Protein AF-A0A7J9H117-F1 (afdb_monomer_lite)

Radius of gyration: 13.43 Å; chains: 1; bounding box: 31×26×36 Å

pLDDT: mean 74.38, std 14.6, range [34.47, 92.31]

Organism: NCBI:txid34285

Secondary structure (DSSP, 8-state):
--SHHHHHHHHHHHTT-S-HHHHHHHH--SSHHHHHHHHHHHHHTT-HHHHHHHHHT-SS--HHHHHHHHHHHHHTT-HHHHHHHHHHTTTT--HHHHHHHH-

Sequence (103 aa):
MVAGTTLDFVIRACSRINDVELIFNTLVEANLVSYNLKIKGYAACGRVKDSKRLFEKMSQRTIVSTNTMIYVYFKNKEIGKALKLFEETRGERNPVTWNSMIS

InterPro domains:
  IPR002885 Pentatricopeptide repeat [PF01535] (33-61)
  IPR002885 Pentatricopeptide repeat [PF01535] (64-88)
  IPR002885 Pentatricopeptide repeat [PS51375] (31-65)
  IPR002885 Pentatricopeptide repeat [TIGR00756] (33-61)
  IPR002885 Pentatricopeptide repeat [TIGR00756] (65-88)
  IPR011990 Tetratricopeptide-like helical domain superfamily [G3DSA:1.25.40.10] (4-103)
  IPR046960 Pentatricopeptide repeat-containing protein At4g14850-like, plant [PTHR47926] (5-103)

Structure (mmCIF, N/CA/C/O backbone):
data_AF-A0A7J9H117-F1
#
_entry.id   AF-A0A7J9H117-F1
#
loop_
_atom_site.group_PDB
_atom_site.id
_atom_site.type_symbol
_atom_site.label_atom_id
_atom_site.label_alt_id
_atom_site.label_comp_id
_atom_site.label_asym_id
_atom_site.label_entity_id
_atom_site.label_seq_id
_atom_site.pdbx_PDB_ins_code
_atom_site.Cartn_x
_atom_site.Cartn_y
_atom_site.Cartn_z
_atom_site.occupancy
_atom_site.B_iso_or_equiv
_atom_site.auth_seq_id
_atom_site.auth_comp_id
_atom_site.auth_asym_id
_atom_site.auth_atom_id
_atom_site.pdbx_PDB_model_num
ATOM 1 N N . MET A 1 1 ? 17.890 14.783 -12.804 1.00 34.47 1 MET A N 1
ATOM 2 C CA . MET A 1 1 ? 16.748 14.569 -13.723 1.00 34.47 1 MET A CA 1
ATOM 3 C C . MET A 1 1 ? 16.765 13.144 -14.314 1.00 34.47 1 MET A C 1
ATOM 5 O O . MET A 1 1 ? 16.620 12.984 -15.512 1.00 34.47 1 MET A O 1
ATOM 9 N N . VAL A 1 2 ? 16.938 12.095 -13.491 1.00 35.16 2 VAL A N 1
ATOM 10 C CA . VAL A 1 2 ? 17.080 10.690 -13.968 1.00 35.16 2 VAL A CA 1
ATOM 11 C C . VAL A 1 2 ? 16.220 9.659 -13.216 1.00 35.16 2 VAL A C 1
ATOM 13 O O . VAL A 1 2 ? 16.194 8.500 -13.596 1.00 35.16 2 VAL A O 1
ATOM 16 N N . ALA A 1 3 ? 15.447 10.061 -12.199 1.00 36.03 3 ALA A N 1
ATOM 17 C CA . ALA A 1 3 ? 14.490 9.164 -11.529 1.00 36.03 3 ALA A CA 1
ATOM 18 C C . ALA A 1 3 ? 13.072 9.217 -12.140 1.00 36.03 3 ALA A C 1
ATOM 20 O O . ALA A 1 3 ? 12.279 8.297 -11.957 1.00 36.03 3 ALA A O 1
ATOM 21 N N . GLY A 1 4 ? 12.747 10.299 -12.860 1.00 39.91 4 GLY A N 1
ATOM 22 C CA . GLY A 1 4 ? 11.402 10.546 -13.393 1.00 39.91 4 GLY A CA 1
ATOM 23 C C . GLY A 1 4 ? 11.064 9.732 -14.644 1.00 39.91 4 GLY A C 1
ATOM 24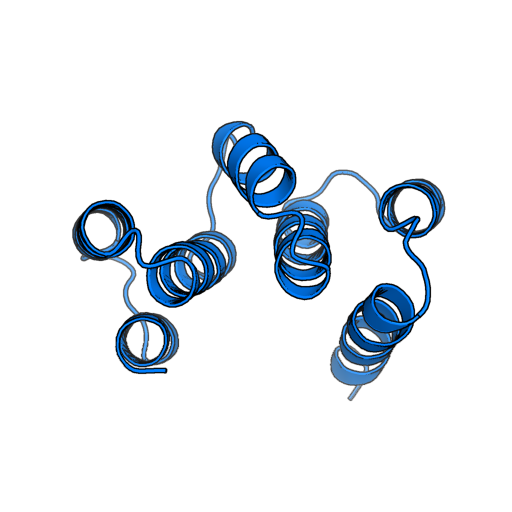 O O . GLY A 1 4 ? 9.929 9.298 -14.790 1.00 39.91 4 GLY A O 1
ATOM 25 N N . THR A 1 5 ? 12.039 9.468 -15.517 1.00 48.97 5 THR A N 1
ATOM 26 C CA . THR A 1 5 ? 11.811 8.773 -16.795 1.00 48.97 5 THR A CA 1
ATOM 27 C C . THR A 1 5 ? 11.625 7.270 -16.624 1.00 48.97 5 THR A C 1
ATOM 29 O O . THR A 1 5 ? 10.734 6.702 -17.243 1.00 48.97 5 THR A O 1
ATOM 32 N N . THR A 1 6 ? 12.390 6.614 -15.750 1.00 52.47 6 THR A N 1
ATOM 33 C CA . THR A 1 6 ? 12.270 5.162 -15.536 1.00 52.47 6 THR A CA 1
ATOM 34 C C . THR A 1 6 ? 10.969 4.798 -14.818 1.00 52.47 6 THR A C 1
ATOM 36 O O . THR A 1 6 ? 10.333 3.805 -15.159 1.00 52.47 6 THR A O 1
ATOM 39 N N . LEU A 1 7 ? 10.536 5.617 -13.851 1.00 54.06 7 LEU A N 1
ATOM 40 C CA . LEU A 1 7 ? 9.296 5.388 -13.106 1.00 54.06 7 LEU A CA 1
ATOM 41 C C . LEU A 1 7 ? 8.052 5.638 -13.977 1.00 54.06 7 LEU A C 1
ATOM 43 O O . LEU A 1 7 ? 7.133 4.821 -13.959 1.00 54.06 7 LEU A O 1
ATOM 47 N N . ASP A 1 8 ? 8.037 6.724 -14.760 1.00 54.28 8 ASP A N 1
ATOM 48 C CA . ASP A 1 8 ? 6.940 7.025 -15.691 1.00 54.28 8 ASP A CA 1
ATOM 49 C C . ASP A 1 8 ? 6.864 5.988 -16.819 1.00 54.28 8 ASP A C 1
ATOM 51 O O . ASP A 1 8 ? 5.787 5.477 -17.121 1.00 54.28 8 ASP A O 1
ATOM 55 N N . PHE A 1 9 ? 8.013 5.571 -17.365 1.00 52.53 9 PHE A N 1
ATOM 56 C CA . PHE A 1 9 ? 8.072 4.517 -18.377 1.00 52.53 9 PHE A CA 1
ATOM 57 C C . PHE A 1 9 ? 7.513 3.185 -17.862 1.00 52.53 9 PHE A C 1
ATOM 59 O O . PHE A 1 9 ? 6.722 2.558 -18.561 1.00 52.53 9 PHE A O 1
ATOM 66 N N . VAL A 1 10 ? 7.844 2.769 -16.632 1.00 57.50 10 VAL A N 1
ATOM 67 C CA . VAL A 1 10 ? 7.305 1.530 -16.038 1.00 57.50 10 VAL A CA 1
ATOM 68 C C . VAL A 1 10 ? 5.796 1.630 -15.803 1.00 57.50 10 VAL A C 1
ATOM 70 O O . VAL A 1 10 ? 5.076 0.694 -16.140 1.00 57.50 10 VAL A O 1
ATOM 73 N N . ILE A 1 11 ? 5.284 2.754 -15.290 1.00 56.09 11 ILE A N 1
ATOM 74 C CA . ILE A 1 11 ? 3.838 2.951 -15.059 1.00 56.09 11 ILE A CA 1
ATOM 75 C C . ILE A 1 11 ? 3.065 2.984 -16.391 1.00 56.09 11 ILE A C 1
ATOM 77 O O . ILE A 1 11 ? 1.996 2.380 -16.525 1.00 56.09 11 ILE A O 1
ATOM 81 N N . ARG A 1 12 ? 3.632 3.634 -17.409 1.00 56.28 12 ARG A N 1
ATOM 82 C CA . ARG A 1 12 ? 3.059 3.734 -18.756 1.00 56.28 12 ARG A CA 1
ATOM 83 C C . ARG A 1 12 ? 3.126 2.405 -19.514 1.00 56.28 12 ARG A C 1
ATOM 85 O O . ARG A 1 12 ? 2.188 2.070 -20.234 1.00 56.28 12 ARG A O 1
ATOM 92 N N . ALA A 1 13 ? 4.182 1.617 -19.309 1.00 53.22 13 ALA A N 1
ATOM 93 C CA . ALA A 1 13 ? 4.296 0.249 -19.808 1.00 53.22 13 ALA A CA 1
ATOM 94 C C . ALA A 1 13 ? 3.312 -0.700 -19.103 1.00 53.22 13 ALA A C 1
ATOM 96 O O . ALA A 1 13 ? 2.672 -1.495 -19.780 1.00 53.22 13 ALA A O 1
ATOM 97 N N . CYS A 1 14 ? 3.097 -0.562 -17.788 1.00 56.12 14 CYS A N 1
ATOM 98 C CA . CYS A 1 14 ? 2.090 -1.322 -17.032 1.00 56.12 14 CYS A CA 1
ATOM 99 C C . CYS A 1 14 ? 0.660 -1.082 -17.554 1.00 56.12 14 CYS A C 1
ATOM 101 O O . CYS A 1 14 ? -0.147 -2.000 -17.586 1.00 56.12 14 CYS A O 1
ATOM 103 N N . SER A 1 15 ? 0.357 0.122 -18.054 1.00 56.50 15 SER A N 1
ATOM 104 C CA . SER A 1 15 ? -0.940 0.410 -18.698 1.00 56.50 15 SER A CA 1
ATOM 105 C C . SER A 1 15 ? -1.119 -0.272 -20.067 1.00 56.50 15 SER A C 1
ATOM 107 O O . SER A 1 15 ? -2.231 -0.323 -20.583 1.00 56.50 15 SER A O 1
ATOM 109 N N . ARG A 1 16 ? -0.038 -0.780 -20.678 1.00 51.69 16 ARG A N 1
ATOM 110 C CA . ARG A 1 16 ? -0.042 -1.483 -21.976 1.00 51.69 16 ARG A CA 1
ATOM 111 C C . ARG A 1 16 ? 0.255 -2.981 -21.870 1.00 51.69 16 ARG A C 1
ATOM 113 O O . ARG A 1 16 ? -0.062 -3.712 -22.803 1.00 51.69 16 ARG A O 1
ATOM 120 N N . ILE A 1 17 ? 0.880 -3.431 -20.785 1.00 51.22 17 ILE A N 1
ATOM 121 C CA . ILE A 1 17 ? 1.419 -4.783 -20.630 1.00 51.22 17 ILE A CA 1
ATOM 122 C C . ILE A 1 17 ? 0.811 -5.387 -19.360 1.00 51.22 17 ILE A C 1
ATOM 124 O O . ILE A 1 17 ? 1.163 -5.000 -18.250 1.00 51.22 17 ILE A O 1
ATOM 128 N N . ASN A 1 18 ? -0.082 -6.367 -19.530 1.00 55.22 18 ASN A N 1
ATOM 129 C CA . ASN A 1 18 ? -0.665 -7.154 -18.430 1.00 55.22 18 ASN A CA 1
ATOM 130 C C . ASN A 1 18 ? 0.385 -7.959 -17.631 1.00 55.22 18 ASN A C 1
ATOM 132 O O . ASN A 1 18 ? 0.089 -8.463 -16.547 1.00 55.22 18 ASN A O 1
ATOM 136 N N . ASP A 1 19 ? 1.614 -8.049 -18.141 1.00 62.97 19 ASP A N 1
ATOM 137 C CA . ASP A 1 19 ? 2.731 -8.800 -17.568 1.00 62.97 19 ASP A CA 1
ATOM 138 C C . ASP A 1 19 ? 3.685 -7.923 -16.753 1.00 62.97 19 ASP A C 1
ATOM 140 O O . ASP A 1 19 ? 4.888 -7.796 -16.988 1.00 62.97 19 ASP A O 1
ATOM 144 N N . VAL A 1 20 ? 3.101 -7.316 -15.727 1.00 63.34 20 VAL A N 1
ATOM 145 C CA . VAL A 1 20 ? 3.796 -6.598 -14.660 1.00 63.34 20 VAL A CA 1
ATOM 146 C C . VAL A 1 20 ? 4.929 -7.458 -14.062 1.00 63.34 20 VAL A C 1
ATOM 148 O O . VAL A 1 20 ? 6.006 -6.952 -13.755 1.00 63.34 20 VAL A O 1
ATOM 151 N N . GLU A 1 21 ? 4.733 -8.777 -13.974 1.00 66.00 21 GLU A N 1
ATOM 152 C CA . GLU A 1 21 ? 5.722 -9.737 -13.464 1.00 66.00 21 GLU A CA 1
ATOM 153 C C . GLU A 1 21 ? 6.963 -9.868 -14.353 1.00 66.00 21 GLU A C 1
ATOM 155 O O . GLU A 1 21 ? 8.072 -9.925 -13.824 1.00 66.00 21 GLU A O 1
ATOM 160 N N . LEU A 1 22 ? 6.809 -9.841 -15.681 1.00 62.41 22 LEU A N 1
ATOM 161 C CA . LEU A 1 22 ? 7.931 -9.947 -16.615 1.00 62.41 22 LEU A CA 1
ATOM 162 C C . LEU A 1 22 ? 8.871 -8.745 -16.475 1.00 62.41 22 LEU A C 1
ATOM 164 O O . LEU A 1 22 ? 10.068 -8.924 -16.262 1.00 62.41 22 LEU A O 1
ATOM 168 N N . ILE A 1 23 ? 8.308 -7.530 -16.486 1.00 60.66 23 ILE A N 1
ATOM 169 C CA . ILE A 1 23 ? 9.046 -6.268 -16.305 1.00 60.66 23 ILE A CA 1
ATOM 170 C C . ILE A 1 23 ? 9.815 -6.296 -14.979 1.00 60.66 23 ILE A C 1
ATOM 172 O O . ILE A 1 23 ? 10.988 -5.919 -14.909 1.00 60.66 23 ILE A O 1
ATOM 176 N N . PHE A 1 24 ? 9.168 -6.782 -13.920 1.00 64.56 24 PHE A N 1
ATOM 177 C CA . PHE A 1 24 ? 9.749 -6.819 -12.587 1.00 64.56 24 PHE A CA 1
ATOM 178 C C . PHE A 1 24 ? 10.793 -7.904 -12.361 1.00 64.56 24 PHE A C 1
ATOM 180 O O . PHE A 1 24 ? 11.668 -7.698 -11.521 1.00 64.56 24 PHE A O 1
ATOM 187 N N . ASN A 1 25 ? 10.714 -9.021 -13.080 1.00 61.66 25 ASN A N 1
ATOM 188 C CA . ASN A 1 25 ? 11.712 -10.084 -13.020 1.00 61.66 25 ASN A CA 1
ATOM 189 C C . ASN A 1 25 ? 12.973 -9.728 -13.817 1.00 61.66 25 ASN A C 1
ATOM 191 O O . ASN A 1 25 ? 14.053 -10.196 -13.474 1.00 61.66 25 ASN A O 1
ATOM 195 N N . THR A 1 26 ? 12.858 -8.873 -14.838 1.00 57.25 26 THR A N 1
ATOM 196 C CA . THR A 1 26 ? 14.004 -8.446 -15.655 1.00 57.25 26 THR A CA 1
ATOM 197 C C . THR A 1 26 ? 14.741 -7.215 -15.131 1.00 57.25 26 THR A C 1
ATOM 199 O O . THR A 1 26 ? 15.922 -7.066 -15.423 1.00 57.25 26 THR A O 1
ATOM 202 N N . LEU A 1 27 ? 14.074 -6.306 -14.405 1.00 54.00 27 LEU A N 1
ATOM 203 C CA . LEU A 1 27 ? 14.610 -4.952 -14.177 1.00 54.00 27 LEU A CA 1
ATOM 204 C C . LEU A 1 27 ? 14.924 -4.594 -12.723 1.00 54.00 27 LEU A C 1
ATOM 206 O O . LEU A 1 27 ? 15.505 -3.532 -12.499 1.00 54.00 27 LEU A O 1
ATOM 210 N N . VAL A 1 28 ? 14.512 -5.389 -11.727 1.00 58.28 28 VAL A N 1
ATOM 211 C CA . VAL A 1 28 ? 14.559 -4.910 -10.339 1.00 58.28 28 VAL A CA 1
ATOM 212 C C . VAL A 1 28 ? 15.005 -5.974 -9.338 1.00 58.28 28 VAL A C 1
ATOM 214 O O . VAL A 1 28 ? 14.256 -6.894 -9.010 1.00 58.28 28 VAL A O 1
ATOM 217 N N . GLU A 1 29 ? 16.207 -5.789 -8.789 1.00 58.50 29 GLU A N 1
ATOM 218 C CA . GLU A 1 29 ? 16.676 -6.508 -7.601 1.00 58.50 29 GLU A CA 1
ATOM 219 C C . GLU A 1 29 ? 15.728 -6.285 -6.415 1.00 58.50 29 GLU A C 1
ATOM 221 O O . GLU A 1 29 ? 15.138 -5.212 -6.265 1.00 58.50 29 GLU A O 1
ATOM 226 N N . ALA A 1 30 ? 15.576 -7.296 -5.555 1.00 61.72 30 ALA A N 1
ATOM 227 C CA . ALA A 1 30 ? 14.637 -7.284 -4.434 1.00 61.72 30 ALA A CA 1
ATOM 228 C C . ALA A 1 30 ? 15.073 -6.323 -3.306 1.00 61.72 30 ALA A C 1
ATOM 230 O O . ALA A 1 30 ? 15.546 -6.739 -2.255 1.00 61.72 30 ALA A O 1
ATOM 231 N N . ASN A 1 31 ? 14.882 -5.022 -3.516 1.00 67.25 31 ASN A N 1
ATOM 232 C CA . ASN A 1 31 ? 15.130 -3.957 -2.543 1.00 67.25 31 ASN A CA 1
ATOM 233 C C . ASN A 1 31 ? 13.841 -3.173 -2.217 1.00 67.25 31 ASN A C 1
ATOM 235 O O . ASN A 1 31 ? 12.815 -3.331 -2.882 1.00 67.25 31 ASN A O 1
ATOM 239 N N . LEU A 1 32 ? 13.864 -2.297 -1.206 1.00 67.56 32 LEU A N 1
ATOM 240 C CA . LEU A 1 32 ? 12.689 -1.503 -0.799 1.00 67.56 32 LEU A CA 1
ATOM 241 C C . LEU A 1 32 ? 12.097 -0.651 -1.936 1.00 67.56 32 LEU A C 1
ATOM 243 O O . LEU A 1 32 ? 10.885 -0.436 -1.989 1.00 67.56 32 LEU A O 1
ATOM 247 N N . VAL A 1 33 ? 12.933 -0.187 -2.867 1.00 69.56 33 VAL A N 1
ATOM 248 C CA . VAL A 1 33 ? 12.500 0.574 -4.048 1.00 69.56 33 VAL A CA 1
ATOM 249 C C . VAL A 1 33 ? 11.699 -0.323 -4.999 1.00 69.56 33 VAL A C 1
ATOM 251 O O . VAL A 1 33 ? 10.639 0.084 -5.476 1.00 69.56 33 VAL A O 1
ATOM 254 N N . SER A 1 34 ? 12.129 -1.573 -5.191 1.00 73.00 34 SER A N 1
ATOM 255 C CA . SER A 1 34 ? 11.450 -2.578 -6.015 1.00 73.00 34 SER A CA 1
ATOM 256 C C . SER A 1 34 ? 10.046 -2.903 -5.521 1.00 73.00 34 SER A C 1
ATOM 258 O O . SER A 1 34 ? 9.114 -2.942 -6.320 1.00 73.00 34 SER A O 1
ATOM 260 N N . TYR A 1 35 ? 9.866 -3.064 -4.208 1.00 77.25 35 TYR A N 1
ATOM 261 C CA . TYR A 1 35 ? 8.561 -3.331 -3.613 1.00 77.25 35 TYR A CA 1
ATOM 262 C C . TYR A 1 35 ? 7.599 -2.167 -3.871 1.00 77.25 35 TYR A C 1
ATOM 264 O O . TYR A 1 35 ? 6.466 -2.390 -4.294 1.00 77.25 35 TYR A O 1
ATOM 272 N N . ASN A 1 36 ? 8.068 -0.925 -3.726 1.00 76.12 36 ASN A N 1
ATOM 273 C CA . ASN A 1 36 ? 7.251 0.266 -3.978 1.00 76.12 36 ASN A CA 1
ATOM 274 C C . ASN A 1 36 ? 6.831 0.378 -5.446 1.00 76.12 36 ASN A C 1
ATOM 276 O O . ASN A 1 36 ? 5.676 0.691 -5.733 1.00 76.12 36 ASN A O 1
ATOM 280 N N . LEU A 1 37 ? 7.751 0.106 -6.375 1.00 75.69 37 LEU A N 1
ATOM 281 C CA . LEU A 1 37 ? 7.455 0.060 -7.807 1.00 75.69 37 LEU A CA 1
ATOM 282 C C . LEU A 1 37 ? 6.436 -1.038 -8.132 1.00 75.69 37 LEU A C 1
ATOM 284 O O . LEU A 1 37 ? 5.467 -0.774 -8.840 1.00 75.69 37 LEU A O 1
ATOM 288 N N . LYS A 1 38 ? 6.611 -2.239 -7.571 1.00 77.31 38 LYS A N 1
ATOM 289 C CA . LYS A 1 38 ? 5.708 -3.379 -7.771 1.00 77.31 38 LYS A CA 1
ATOM 290 C C . LYS A 1 38 ? 4.297 -3.112 -7.263 1.00 77.31 38 LYS A C 1
ATOM 292 O O . LYS A 1 38 ? 3.337 -3.341 -7.993 1.00 77.31 38 LYS A O 1
ATOM 297 N N . ILE A 1 39 ? 4.165 -2.563 -6.057 1.00 81.88 39 ILE A N 1
ATOM 298 C CA . ILE A 1 39 ? 2.877 -2.152 -5.479 1.00 81.88 39 ILE A CA 1
ATOM 299 C C . ILE A 1 39 ? 2.187 -1.135 -6.397 1.00 81.88 39 ILE A C 1
ATOM 301 O O . ILE A 1 39 ? 1.033 -1.333 -6.771 1.00 81.88 39 ILE A O 1
ATOM 305 N N . LYS A 1 40 ? 2.901 -0.085 -6.830 1.00 76.94 40 LYS A N 1
ATOM 306 C CA . LYS A 1 40 ? 2.357 0.929 -7.750 1.00 76.94 40 LYS A CA 1
ATOM 307 C C . LYS A 1 40 ? 1.945 0.341 -9.100 1.00 76.94 40 LYS A C 1
ATOM 309 O O . LYS A 1 40 ? 0.875 0.676 -9.596 1.00 76.94 40 LYS A O 1
ATOM 314 N N . GLY A 1 41 ? 2.762 -0.543 -9.673 1.00 77.12 41 GLY A N 1
ATOM 315 C CA . GLY A 1 41 ? 2.470 -1.214 -10.941 1.00 77.12 41 GLY A CA 1
ATOM 316 C C . GLY A 1 41 ? 1.218 -2.087 -10.858 1.00 77.12 41 GLY A C 1
ATOM 317 O O . GLY A 1 41 ? 0.311 -1.943 -11.675 1.00 77.12 41 GLY A O 1
ATOM 318 N N . TYR A 1 42 ? 1.111 -2.929 -9.824 1.00 80.50 42 TYR A N 1
ATOM 319 C CA . TYR A 1 42 ? -0.084 -3.747 -9.600 1.00 80.50 42 TYR A CA 1
ATOM 320 C C . TYR A 1 42 ? -1.331 -2.900 -9.345 1.00 80.50 42 TYR A C 1
ATOM 322 O O . TYR A 1 42 ? -2.391 -3.200 -9.892 1.00 80.50 42 TYR A O 1
ATOM 330 N N . ALA A 1 43 ? -1.211 -1.827 -8.563 1.00 77.69 43 ALA A N 1
ATOM 331 C CA . ALA A 1 43 ? -2.296 -0.882 -8.330 1.00 77.69 43 ALA A CA 1
ATOM 332 C C . ALA A 1 43 ? -2.788 -0.223 -9.628 1.00 77.69 43 ALA A C 1
ATOM 334 O O . ALA A 1 43 ? -3.992 -0.196 -9.875 1.00 77.69 43 ALA A O 1
ATOM 335 N N . ALA A 1 44 ? -1.868 0.256 -10.473 1.00 74.69 44 ALA A N 1
ATOM 336 C CA . ALA A 1 44 ? -2.191 0.889 -11.751 1.00 74.69 44 ALA A CA 1
ATOM 337 C C . ALA A 1 44 ? -2.881 -0.075 -12.732 1.00 74.69 44 ALA A C 1
ATOM 339 O O . ALA A 1 44 ? -3.753 0.342 -13.486 1.00 74.69 44 ALA A O 1
ATOM 340 N N . CYS A 1 45 ? -2.551 -1.369 -12.677 1.00 76.19 45 CYS A N 1
ATOM 341 C CA . CYS A 1 45 ? -3.183 -2.407 -13.500 1.00 76.19 45 CYS A CA 1
ATOM 342 C C . CYS A 1 45 ? -4.497 -2.952 -12.912 1.00 76.19 45 CYS A C 1
ATOM 344 O O . CYS A 1 45 ? -5.005 -3.966 -13.384 1.00 76.19 45 CYS A O 1
ATOM 346 N N . GLY A 1 46 ? -5.013 -2.378 -11.819 1.00 77.12 46 GLY A N 1
ATOM 347 C CA . GLY A 1 46 ? -6.197 -2.900 -11.125 1.00 77.12 46 GLY A CA 1
ATOM 348 C C . GLY A 1 46 ? -5.971 -4.229 -10.386 1.00 77.12 46 GLY A C 1
ATOM 349 O O . GLY A 1 46 ? -6.898 -4.764 -9.774 1.00 77.12 46 GLY A O 1
ATOM 350 N N . ARG A 1 47 ? -4.735 -4.751 -10.351 1.00 81.62 47 ARG A N 1
ATOM 351 C CA . ARG A 1 47 ? -4.319 -5.962 -9.615 1.00 81.62 47 ARG A CA 1
ATOM 352 C C . ARG A 1 47 ? -4.147 -5.670 -8.120 1.00 81.62 47 ARG A C 1
ATOM 354 O O . ARG A 1 47 ? -3.119 -5.937 -7.499 1.00 81.62 47 ARG A O 1
ATOM 361 N N . VAL A 1 48 ? -5.195 -5.136 -7.499 1.00 84.38 48 VAL A N 1
ATOM 362 C CA . VAL A 1 48 ? -5.172 -4.655 -6.110 1.00 84.38 48 VAL A CA 1
ATOM 363 C C . VAL A 1 48 ? -4.857 -5.771 -5.104 1.00 84.38 48 VAL A C 1
ATOM 365 O O . VAL A 1 48 ? -4.182 -5.529 -4.104 1.00 84.38 48 VAL A O 1
ATOM 368 N N . LYS A 1 49 ? -5.275 -7.015 -5.370 1.00 87.69 49 LYS A N 1
ATOM 369 C CA . LYS A 1 49 ? -4.932 -8.173 -4.522 1.00 87.69 49 LYS A CA 1
ATOM 370 C C . LYS A 1 49 ? -3.423 -8.437 -4.485 1.00 87.69 49 LYS A C 1
ATOM 372 O O . LYS A 1 49 ? -2.879 -8.686 -3.411 1.00 87.69 49 LYS A O 1
ATOM 377 N N . ASP A 1 50 ? -2.747 -8.334 -5.627 1.00 85.19 50 ASP A N 1
ATOM 378 C CA . ASP A 1 50 ? -1.300 -8.549 -5.716 1.00 85.19 50 ASP A CA 1
ATOM 379 C C . ASP A 1 50 ? -0.525 -7.417 -5.038 1.00 85.19 50 ASP A C 1
ATOM 381 O O . ASP A 1 50 ? 0.425 -7.682 -4.301 1.00 85.19 50 ASP A O 1
ATOM 385 N N . SER A 1 51 ? -0.999 -6.175 -5.192 1.00 85.31 51 SER A N 1
ATOM 386 C CA . SER A 1 51 ? -0.484 -5.010 -4.463 1.00 85.31 51 SER A CA 1
ATOM 387 C C . SER A 1 51 ? -0.534 -5.220 -2.943 1.00 85.31 51 SER A C 1
ATOM 389 O O . SER A 1 51 ? 0.462 -5.001 -2.255 1.00 85.31 51 SER A O 1
ATOM 391 N N . LYS A 1 52 ? -1.668 -5.700 -2.410 1.00 89.81 52 LYS A N 1
ATOM 392 C CA . LYS A 1 52 ? -1.833 -5.980 -0.971 1.00 89.81 52 LYS A CA 1
ATOM 393 C C . LYS A 1 52 ? -0.909 -7.085 -0.487 1.00 89.81 52 LYS A C 1
ATOM 395 O O . LYS A 1 52 ? -0.181 -6.883 0.478 1.00 89.81 52 LYS A O 1
ATOM 400 N N . ARG A 1 53 ? -0.897 -8.221 -1.193 1.00 89.19 53 ARG A N 1
ATOM 401 C CA . ARG A 1 53 ? -0.037 -9.361 -0.851 1.00 89.19 53 ARG A CA 1
ATOM 402 C C . ARG A 1 53 ? 1.425 -8.940 -0.785 1.00 89.19 53 ARG A C 1
ATOM 404 O O . ARG A 1 53 ? 2.170 -9.413 0.066 1.00 89.19 53 ARG A O 1
ATOM 411 N N . LEU A 1 54 ? 1.850 -8.070 -1.697 1.00 86.12 54 LEU A N 1
ATOM 412 C CA . LEU A 1 54 ? 3.224 -7.607 -1.720 1.00 86.12 54 LEU A CA 1
ATOM 413 C C . LEU A 1 54 ? 3.532 -6.642 -0.568 1.00 86.12 54 LEU A C 1
ATOM 415 O O . LEU A 1 54 ? 4.580 -6.776 0.054 1.00 86.12 54 LEU A O 1
ATOM 419 N N . PHE A 1 55 ? 2.611 -5.736 -0.241 1.00 87.88 55 PHE A N 1
ATOM 420 C CA . PHE A 1 55 ? 2.735 -4.847 0.916 1.00 87.88 55 PHE A CA 1
ATOM 421 C C . PHE A 1 55 ? 2.772 -5.601 2.255 1.00 87.88 55 PHE A C 1
ATOM 423 O O . PHE A 1 55 ? 3.533 -5.246 3.153 1.00 87.88 55 PHE A O 1
ATOM 430 N N . GLU A 1 56 ? 1.993 -6.675 2.389 1.00 88.06 56 GLU A N 1
ATOM 431 C CA . GLU A 1 56 ? 1.999 -7.537 3.578 1.00 88.06 56 GLU A CA 1
ATOM 432 C C . GLU A 1 56 ? 3.315 -8.308 3.739 1.00 88.06 56 GLU A C 1
ATOM 434 O O . GLU A 1 56 ? 3.752 -8.532 4.864 1.00 88.06 56 GLU A O 1
ATOM 439 N N . LYS A 1 57 ? 3.978 -8.661 2.630 1.00 86.00 57 LYS A N 1
ATOM 440 C CA . LYS A 1 57 ? 5.290 -9.330 2.629 1.00 86.00 57 LYS A CA 1
ATOM 441 C C . LYS A 1 57 ? 6.466 -8.404 2.962 1.00 86.00 57 LYS A C 1
ATOM 443 O O . LYS A 1 57 ? 7.564 -8.904 3.198 1.00 86.00 57 LYS A O 1
ATOM 448 N N . MET A 1 58 ? 6.280 -7.082 2.962 1.00 82.00 58 MET A N 1
ATOM 449 C CA . MET A 1 58 ? 7.350 -6.145 3.312 1.00 82.00 58 MET A CA 1
ATOM 450 C C . MET A 1 58 ? 7.641 -6.213 4.814 1.00 82.00 58 MET A C 1
ATOM 452 O O . MET A 1 58 ? 6.815 -5.798 5.625 1.00 82.00 58 MET A O 1
ATOM 456 N N . SER A 1 59 ? 8.835 -6.689 5.177 1.00 80.19 59 SER A N 1
ATOM 457 C CA . SER A 1 59 ? 9.331 -6.676 6.562 1.00 80.19 59 SER A CA 1
ATOM 458 C C . SER A 1 59 ? 9.597 -5.257 7.069 1.00 80.19 59 SER A C 1
ATOM 460 O O . SER A 1 59 ? 9.371 -4.963 8.238 1.00 80.19 59 SER A O 1
ATOM 462 N N . GLN A 1 60 ? 10.036 -4.367 6.177 1.00 78.75 60 GLN A N 1
ATOM 463 C CA . GLN A 1 60 ? 10.184 -2.938 6.430 1.00 78.75 60 GLN A CA 1
ATOM 464 C C . GLN A 1 60 ? 9.314 -2.160 5.450 1.00 78.75 60 GLN A C 1
ATOM 466 O O . GLN A 1 60 ? 9.510 -2.225 4.235 1.00 78.75 60 GLN A O 1
ATOM 471 N N . ARG A 1 61 ? 8.344 -1.420 5.982 1.00 84.94 61 ARG A N 1
ATOM 472 C CA . ARG A 1 61 ? 7.474 -0.540 5.200 1.00 84.94 61 ARG A CA 1
ATOM 473 C C . ARG A 1 61 ? 8.058 0.862 5.217 1.00 84.94 61 ARG A C 1
ATOM 475 O O . ARG A 1 61 ? 8.473 1.350 6.258 1.00 84.94 61 ARG A O 1
ATOM 482 N N . THR A 1 62 ? 8.079 1.508 4.060 1.00 83.31 62 THR A N 1
ATOM 483 C CA . THR A 1 62 ? 8.444 2.925 3.953 1.00 83.31 62 THR A CA 1
ATOM 484 C C . THR A 1 62 ? 7.184 3.780 3.908 1.00 83.31 62 THR A C 1
ATOM 486 O O . THR A 1 62 ? 6.138 3.318 3.439 1.00 83.31 62 THR A O 1
ATOM 489 N N . ILE A 1 63 ? 7.289 5.061 4.265 1.00 83.31 63 ILE A N 1
ATOM 490 C CA . ILE A 1 63 ? 6.172 6.006 4.123 1.00 83.31 63 ILE A CA 1
ATOM 491 C C . ILE A 1 63 ? 5.622 6.057 2.685 1.00 83.31 63 ILE A C 1
ATOM 493 O O . ILE A 1 63 ? 4.421 6.194 2.471 1.00 83.31 63 ILE A O 1
ATOM 497 N N . VAL A 1 64 ? 6.478 5.856 1.675 1.00 81.81 64 VAL A N 1
ATOM 498 C CA . VAL A 1 64 ? 6.071 5.798 0.261 1.00 81.81 64 VAL A CA 1
ATOM 499 C C . VAL A 1 64 ? 5.213 4.561 -0.027 1.00 81.81 64 VAL A C 1
ATOM 501 O O . VAL A 1 64 ? 4.196 4.673 -0.717 1.00 81.81 64 VAL A O 1
ATOM 504 N N . SER A 1 65 ? 5.601 3.392 0.500 1.00 83.31 65 SER A N 1
ATOM 505 C CA . SER A 1 65 ? 4.830 2.146 0.374 1.00 83.31 65 SER A CA 1
ATOM 506 C C . SER A 1 65 ? 3.452 2.280 1.026 1.00 83.31 65 SER A C 1
ATOM 508 O O . SER A 1 65 ? 2.437 1.923 0.426 1.00 83.31 65 SER A O 1
ATOM 510 N N . THR A 1 66 ? 3.409 2.899 2.207 1.00 89.06 66 THR A N 1
ATOM 511 C CA . THR A 1 66 ? 2.182 3.113 2.968 1.00 89.06 66 THR A CA 1
ATOM 512 C C . THR A 1 66 ? 1.255 4.099 2.272 1.00 89.06 66 THR A C 1
ATOM 514 O O . THR A 1 66 ? 0.094 3.770 2.050 1.00 89.06 66 THR A O 1
ATOM 517 N N . ASN A 1 67 ? 1.757 5.259 1.840 1.00 88.00 67 ASN A N 1
ATOM 518 C CA . ASN A 1 67 ? 0.959 6.255 1.117 1.00 88.00 67 ASN A CA 1
ATOM 519 C C . ASN A 1 67 ? 0.331 5.658 -0.149 1.00 88.00 67 ASN A C 1
ATOM 521 O O . ASN A 1 67 ? -0.850 5.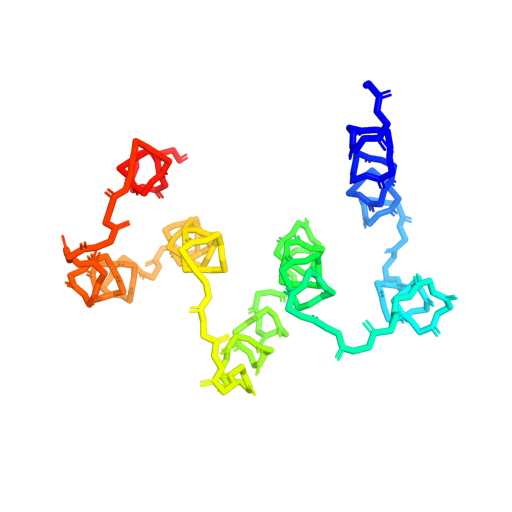861 -0.425 1.00 88.00 67 ASN A O 1
ATOM 525 N N . THR A 1 68 ? 1.103 4.848 -0.881 1.00 85.50 68 THR A N 1
ATOM 526 C CA . THR A 1 68 ? 0.597 4.135 -2.060 1.00 85.50 68 THR A CA 1
ATOM 527 C C . THR A 1 68 ? -0.563 3.210 -1.687 1.00 85.50 68 THR A C 1
ATOM 529 O O . THR A 1 68 ? -1.591 3.213 -2.359 1.00 85.50 68 THR A O 1
ATOM 532 N N . MET A 1 69 ? -0.440 2.443 -0.603 1.00 89.19 69 MET A N 1
ATOM 533 C CA . MET A 1 69 ? -1.506 1.541 -0.167 1.00 89.19 69 MET A CA 1
ATOM 534 C C . MET A 1 69 ? -2.729 2.260 0.402 1.00 89.19 69 MET A C 1
ATOM 536 O O . MET A 1 69 ? -3.840 1.788 0.175 1.00 89.19 69 MET A O 1
ATOM 540 N N . ILE A 1 70 ? -2.558 3.400 1.079 1.00 89.12 70 ILE A N 1
ATOM 541 C CA . ILE A 1 70 ? -3.671 4.259 1.514 1.00 89.12 70 ILE A CA 1
ATOM 542 C C . ILE A 1 70 ? -4.507 4.664 0.295 1.00 89.12 70 ILE A C 1
ATOM 544 O O . ILE A 1 70 ? -5.712 4.417 0.279 1.00 89.12 70 ILE A O 1
ATOM 548 N N . TYR A 1 71 ? -3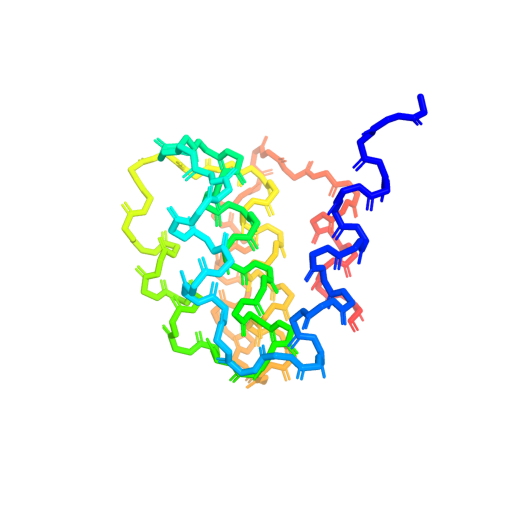.855 5.179 -0.752 1.00 85.88 71 TYR A N 1
ATOM 549 C CA . TYR A 1 71 ? -4.515 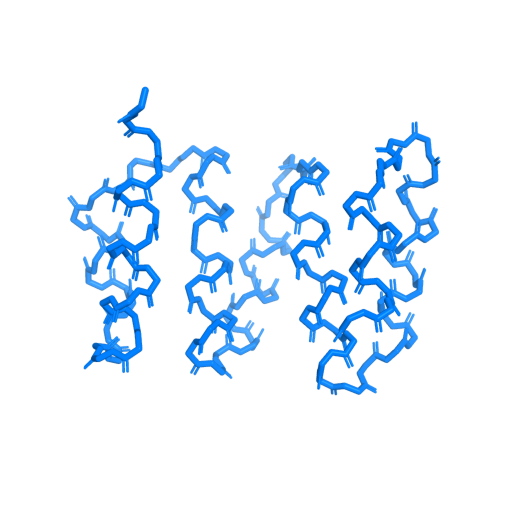5.551 -2.004 1.00 85.88 71 TYR A CA 1
ATOM 550 C C . TYR A 1 71 ? -5.232 4.360 -2.658 1.00 85.88 71 TYR A C 1
ATOM 552 O O . TYR A 1 71 ? -6.390 4.467 -3.058 1.00 85.88 71 TYR A O 1
ATOM 560 N N . VAL A 1 72 ? -4.579 3.194 -2.726 1.00 86.75 72 VAL A N 1
ATOM 561 C CA . VAL A 1 72 ? -5.183 1.974 -3.289 1.00 86.75 72 VAL A CA 1
ATOM 562 C C . VAL A 1 72 ? -6.437 1.566 -2.522 1.00 86.75 72 VAL A C 1
ATOM 564 O O . VAL A 1 72 ? -7.464 1.292 -3.139 1.00 86.75 72 VAL A O 1
ATOM 567 N N . TYR A 1 73 ? -6.382 1.536 -1.188 1.00 90.19 73 TYR A N 1
ATOM 568 C CA . TYR A 1 73 ? -7.545 1.215 -0.362 1.00 90.19 73 TYR A CA 1
ATOM 569 C C . TYR A 1 73 ? -8.666 2.243 -0.534 1.00 90.19 73 TYR A C 1
ATOM 571 O O . TYR A 1 73 ? -9.829 1.853 -0.642 1.00 90.19 73 TYR A O 1
ATOM 579 N N . PHE A 1 74 ? -8.326 3.530 -0.616 1.00 87.06 74 PHE A N 1
ATOM 580 C CA . PHE A 1 74 ? -9.287 4.606 -0.833 1.00 87.06 74 PHE A CA 1
ATOM 581 C C . PHE A 1 74 ? -10.008 4.461 -2.183 1.00 87.06 74 PHE A C 1
ATOM 583 O O . PHE A 1 74 ? -11.237 4.379 -2.223 1.00 87.06 74 PHE A O 1
ATOM 590 N N . LYS A 1 75 ? -9.256 4.302 -3.282 1.00 84.75 75 LYS A N 1
ATOM 591 C CA . LYS A 1 75 ? -9.812 4.093 -4.631 1.00 84.75 75 LYS A CA 1
ATOM 592 C C . LYS A 1 75 ? -10.662 2.830 -4.749 1.00 84.75 75 LYS A C 1
ATOM 594 O O . LYS A 1 75 ? -11.663 2.838 -5.461 1.00 84.75 75 LYS A O 1
ATOM 599 N N . ASN A 1 76 ? -10.321 1.776 -4.009 1.00 86.44 76 ASN A N 1
ATOM 600 C CA . ASN A 1 76 ? -11.106 0.541 -3.961 1.00 86.44 76 ASN A CA 1
ATOM 601 C C . ASN A 1 76 ? -12.292 0.573 -2.985 1.00 86.44 76 ASN A C 1
ATOM 603 O O . ASN A 1 76 ? -12.899 -0.470 -2.741 1.00 86.44 76 ASN A O 1
ATOM 607 N N . LYS A 1 77 ? -12.648 1.743 -2.434 1.00 88.62 77 LYS A N 1
ATOM 608 C CA . LYS A 1 77 ? -13.742 1.918 -1.460 1.00 88.62 77 LYS A CA 1
ATOM 609 C C . LYS A 1 77 ? -13.539 1.136 -0.151 1.00 88.62 77 LYS A C 1
ATOM 611 O O . LYS A 1 77 ? -14.467 0.977 0.635 1.00 88.62 77 LYS A O 1
ATOM 616 N N . GLU A 1 78 ? -12.315 0.699 0.138 1.00 89.94 78 GLU A N 1
ATOM 617 C CA . GLU A 1 78 ? -11.918 0.046 1.392 1.00 89.94 78 GLU A CA 1
ATOM 618 C C . GLU A 1 78 ? -11.467 1.092 2.427 1.00 89.94 78 GLU A C 1
ATOM 620 O O . GLU A 1 78 ? -10.381 1.009 3.006 1.00 89.94 78 GLU A O 1
ATOM 625 N N . ILE A 1 79 ? -12.319 2.092 2.673 1.00 89.25 79 ILE A N 1
ATOM 626 C CA . ILE A 1 79 ? -11.983 3.300 3.445 1.00 89.25 79 ILE A CA 1
ATOM 627 C C . ILE A 1 79 ? -11.510 2.975 4.868 1.00 89.25 79 ILE A C 1
ATOM 629 O O . ILE A 1 79 ? -10.556 3.575 5.354 1.00 89.25 79 ILE A O 1
ATOM 633 N N . GLY A 1 80 ? -12.108 1.972 5.521 1.00 92.31 80 GLY A N 1
ATOM 634 C CA . GLY A 1 80 ? -11.688 1.554 6.864 1.00 92.31 80 GLY A CA 1
ATOM 635 C C . GLY A 1 80 ? -10.233 1.072 6.922 1.00 92.31 80 GLY A C 1
ATOM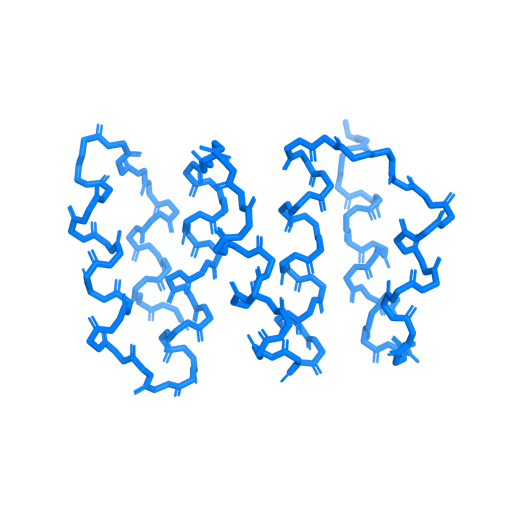 636 O O . GLY A 1 80 ? -9.534 1.334 7.898 1.00 92.31 80 GLY A O 1
ATOM 637 N N . LYS A 1 81 ? -9.739 0.423 5.859 1.00 91.19 81 LYS A N 1
ATOM 638 C CA . LYS A 1 81 ? -8.335 -0.010 5.776 1.00 91.19 81 LYS A CA 1
ATOM 639 C C . LYS A 1 81 ? -7.403 1.154 5.459 1.00 91.19 81 LYS A C 1
ATOM 641 O O . LYS A 1 81 ? -6.325 1.218 6.042 1.00 91.19 81 LYS A O 1
ATOM 646 N N . ALA A 1 82 ? -7.828 2.076 4.593 1.00 89.56 82 ALA A N 1
ATOM 647 C CA . ALA A 1 82 ? -7.094 3.316 4.336 1.00 89.56 82 ALA A CA 1
ATOM 648 C C . ALA A 1 82 ? -6.907 4.125 5.629 1.00 89.56 82 ALA A C 1
ATOM 650 O O . ALA A 1 82 ? -5.779 4.473 5.968 1.00 89.56 82 ALA A O 1
ATOM 651 N N . LEU A 1 83 ? -7.982 4.328 6.399 1.00 90.31 83 LEU A N 1
ATOM 652 C CA . LEU A 1 83 ? -7.945 5.040 7.680 1.00 90.31 83 LEU A CA 1
ATOM 653 C C . LEU A 1 83 ? -7.064 4.340 8.712 1.00 90.31 83 LEU A C 1
ATOM 655 O O . LEU A 1 83 ? -6.255 4.993 9.363 1.00 90.31 83 LEU A O 1
ATOM 659 N N . LYS A 1 84 ? -7.171 3.013 8.838 1.00 92.12 84 LYS A N 1
ATOM 660 C CA . LYS A 1 84 ? -6.315 2.250 9.751 1.00 92.12 84 LYS A CA 1
ATOM 661 C C . LYS A 1 84 ? -4.833 2.466 9.433 1.00 92.12 84 LYS A C 1
ATOM 663 O O . LYS A 1 84 ? -4.055 2.782 10.325 1.00 92.12 84 LYS A O 1
ATOM 668 N N . LEU A 1 85 ? -4.459 2.360 8.159 1.00 89.25 85 LEU A N 1
ATOM 669 C CA . LEU A 1 85 ? -3.073 2.526 7.718 1.00 89.25 85 LEU A CA 1
ATOM 670 C C . LEU A 1 85 ? -2.587 3.984 7.843 1.00 89.25 85 LEU A C 1
ATOM 672 O O . LEU A 1 85 ? -1.416 4.246 8.125 1.00 89.25 85 LEU A O 1
ATOM 676 N N . PHE A 1 86 ? -3.497 4.942 7.671 1.00 87.00 86 PHE A N 1
ATOM 677 C CA . PHE A 1 86 ? -3.247 6.357 7.914 1.00 87.00 86 PHE A CA 1
ATOM 678 C C . PHE A 1 86 ? -2.981 6.642 9.402 1.00 87.00 86 PHE A C 1
ATOM 680 O O . PHE A 1 86 ? -2.062 7.393 9.736 1.00 87.00 86 PHE A O 1
ATOM 687 N N . GLU A 1 87 ? -3.735 6.026 10.315 1.00 88.31 87 GLU A N 1
ATOM 688 C CA . GLU A 1 87 ? -3.525 6.133 11.767 1.00 88.31 87 GLU A CA 1
ATOM 689 C C . GLU A 1 87 ? -2.242 5.445 12.237 1.00 88.31 87 GLU A C 1
ATOM 691 O O . GLU A 1 87 ? -1.480 6.042 12.996 1.00 88.31 87 GLU A O 1
ATOM 696 N N . GLU A 1 88 ? -1.924 4.263 11.706 1.00 88.00 88 GLU A N 1
ATOM 697 C CA . GLU A 1 88 ? -0.667 3.556 11.998 1.00 88.00 88 GLU A CA 1
ATOM 698 C C . GLU A 1 88 ? 0.585 4.364 11.610 1.00 88.00 88 GLU A C 1
ATOM 700 O O . GLU A 1 88 ? 1.651 4.155 12.181 1.00 88.00 88 GLU A O 1
ATOM 705 N N . THR A 1 89 ? 0.472 5.322 10.683 1.00 84.50 89 THR A N 1
ATOM 706 C CA . THR A 1 89 ? 1.604 6.136 10.205 1.00 84.50 89 THR A CA 1
ATOM 707 C C . THR A 1 89 ? 1.694 7.528 10.818 1.00 84.50 89 THR A C 1
ATOM 709 O O . THR A 1 89 ? 2.452 8.365 10.332 1.00 84.50 89 THR A O 1
ATOM 712 N N . ARG A 1 90 ? 0.970 7.798 11.914 1.00 79.69 90 ARG A N 1
ATOM 713 C CA . ARG A 1 90 ? 0.862 9.134 12.533 1.00 79.69 90 ARG A CA 1
ATOM 714 C C . ARG A 1 90 ? 2.197 9.822 12.852 1.00 79.69 90 ARG A C 1
ATOM 716 O O . ARG A 1 90 ? 2.271 11.038 12.705 1.00 79.69 90 ARG A O 1
ATOM 723 N N . GLY A 1 91 ? 3.231 9.071 13.236 1.00 81.50 91 GLY A N 1
ATOM 724 C CA . GLY A 1 91 ? 4.565 9.608 13.549 1.00 81.50 91 GLY A CA 1
ATOM 725 C C . GLY A 1 91 ? 5.450 9.928 12.335 1.00 81.50 91 GLY A C 1
ATOM 726 O O . GLY A 1 91 ? 6.450 10.618 12.485 1.00 81.50 91 GLY A O 1
ATOM 727 N N . GLU A 1 92 ? 5.081 9.464 11.139 1.00 80.94 92 GLU A N 1
ATOM 728 C CA . GLU A 1 92 ? 5.897 9.563 9.916 1.00 80.94 92 GLU A CA 1
ATOM 729 C C . GLU A 1 92 ? 5.161 10.276 8.767 1.00 80.94 92 GLU A C 1
ATOM 731 O O . GLU A 1 92 ? 5.632 10.299 7.626 1.00 80.94 92 GLU A O 1
ATOM 736 N N . ARG A 1 93 ? 3.979 10.850 9.042 1.00 81.19 93 ARG A N 1
ATOM 737 C CA . ARG A 1 93 ? 3.127 11.470 8.017 1.00 81.19 93 ARG A CA 1
ATOM 738 C C . ARG A 1 93 ? 3.841 12.629 7.329 1.00 81.19 93 ARG A C 1
ATOM 740 O O . ARG A 1 93 ? 4.449 13.483 7.967 1.00 81.19 93 ARG A O 1
ATOM 747 N N . ASN A 1 94 ? 3.659 12.714 6.017 1.00 80.31 94 ASN A N 1
ATOM 748 C CA . ASN A 1 94 ? 4.111 13.834 5.196 1.00 80.31 94 ASN A CA 1
ATOM 749 C C . ASN A 1 94 ? 2.939 14.383 4.352 1.00 80.31 94 ASN A C 1
ATOM 751 O O . ASN A 1 94 ? 1.856 13.791 4.353 1.00 80.31 94 ASN A O 1
ATOM 755 N N . PRO A 1 95 ? 3.104 15.499 3.617 1.00 80.12 95 PRO A N 1
ATOM 756 C CA . PRO A 1 95 ? 2.030 16.046 2.779 1.00 80.12 95 PRO A CA 1
ATOM 757 C C . PRO A 1 95 ? 1.446 15.037 1.772 1.00 80.12 95 PRO A C 1
ATOM 759 O O . PRO A 1 95 ? 0.252 15.065 1.486 1.00 80.12 95 PRO A O 1
ATOM 762 N N . VAL A 1 96 ? 2.254 14.086 1.286 1.00 78.38 96 VAL A N 1
ATOM 763 C CA . VAL A 1 96 ? 1.792 13.016 0.385 1.00 78.38 96 VAL A CA 1
ATOM 764 C C . VAL A 1 96 ? 0.832 12.055 1.101 1.00 78.38 96 VAL A C 1
ATOM 766 O O . VAL A 1 96 ? -0.119 11.578 0.484 1.00 78.38 96 VAL A O 1
ATOM 769 N N . THR A 1 97 ? 1.028 11.798 2.396 1.00 75.81 97 THR A N 1
ATOM 770 C CA . THR A 1 97 ? 0.141 10.951 3.211 1.00 75.81 97 THR A CA 1
ATOM 771 C C . THR A 1 97 ? -1.267 11.537 3.301 1.00 75.81 97 THR A C 1
ATOM 773 O O . THR A 1 97 ? -2.242 10.818 3.107 1.00 75.81 97 THR A O 1
ATOM 776 N N . TRP A 1 98 ? -1.381 12.849 3.517 1.00 81.62 98 TRP A N 1
ATOM 777 C CA . TRP A 1 98 ? -2.670 13.549 3.551 1.00 81.62 98 TRP A CA 1
ATOM 778 C C . TRP A 1 98 ? -3.347 13.576 2.180 1.00 81.62 98 TRP A C 1
ATOM 780 O O . TRP A 1 98 ? -4.527 13.250 2.071 1.00 81.62 98 TRP A O 1
ATOM 790 N N . ASN A 1 99 ? -2.586 13.858 1.119 1.00 82.25 99 ASN A N 1
ATOM 791 C CA . ASN A 1 99 ? -3.115 13.844 -0.248 1.00 82.25 99 ASN A CA 1
ATOM 792 C C . ASN A 1 99 ? -3.654 12.462 -0.652 1.00 82.25 99 ASN A C 1
ATOM 794 O O . ASN A 1 99 ? -4.641 12.377 -1.376 1.00 82.25 99 ASN A O 1
ATOM 798 N N . SER A 1 100 ? -3.054 11.382 -0.141 1.00 78.38 100 SER A N 1
ATOM 799 C CA . SER A 1 100 ? -3.484 10.004 -0.427 1.00 78.38 100 SER A CA 1
ATOM 800 C C . SER A 1 100 ? -4.872 9.658 0.137 1.00 78.38 100 SER A C 1
ATOM 802 O O . SER A 1 100 ? -5.464 8.678 -0.300 1.00 78.38 100 SER A O 1
ATOM 804 N N . MET A 1 101 ? -5.387 10.438 1.096 1.00 77.31 101 MET A N 1
ATOM 805 C CA . MET A 1 101 ? -6.727 10.278 1.683 1.00 77.31 101 MET A CA 1
ATOM 806 C C . MET A 1 101 ? -7.804 11.135 1.001 1.00 77.31 101 MET A C 1
ATOM 808 O O . MET A 1 101 ? -8.988 10.934 1.257 1.00 77.31 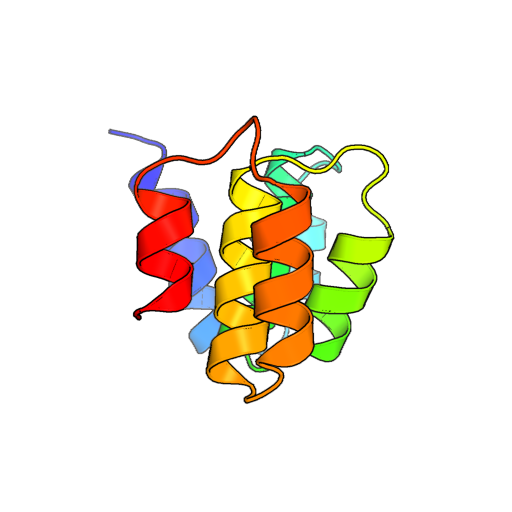101 MET A O 1
ATOM 812 N N . ILE A 1 102 ? -7.399 12.117 0.191 1.00 75.94 102 ILE A N 1
ATOM 813 C CA . ILE A 1 102 ? -8.297 13.102 -0.435 1.00 75.94 102 ILE A CA 1
ATOM 814 C C . ILE A 1 102 ? -8.444 12.831 -1.943 1.00 75.94 102 ILE A C 1
ATOM 816 O O . ILE A 1 102 ? -9.494 13.117 -2.516 1.00 75.94 102 ILE A O 1
ATOM 820 N N . SER A 1 103 ? -7.400 12.289 -2.584 1.00 57.34 103 SER A N 1
ATOM 821 C CA . SER A 1 103 ? -7.321 12.063 -4.035 1.00 57.34 103 SER A CA 1
ATOM 822 C C . SER A 1 103 ? -7.864 10.715 -4.486 1.00 57.34 103 SER A C 1
ATOM 824 O O . SER A 1 103 ? -8.441 10.696 -5.598 1.00 57.34 103 SER A O 1
#

Foldseek 3Di:
DPPPVVLVVLLVVLVVDVPNVVCLVPPDDPDLVSLLSSLSSCLSNVVNVSSVVSLVPDPDDDPSSLLSNLLSCVVVVVNVVSVVSLVVCVVPDDPSSVVSNVD